Protein AF-A0A9E3CS68-F1 (afdb_monomer_lite)

Structure (mmCIF, N/CA/C/O backbone):
data_AF-A0A9E3CS68-F1
#
_entry.id   AF-A0A9E3CS68-F1
#
loop_
_atom_site.group_PDB
_atom_site.id
_atom_site.type_symbol
_atom_site.label_atom_id
_atom_site.label_alt_id
_atom_site.label_comp_id
_atom_site.label_asym_id
_atom_site.label_entity_id
_atom_site.label_seq_id
_atom_site.pdbx_PDB_ins_code
_atom_site.Cartn_x
_atom_site.Cartn_y
_atom_site.Cartn_z
_atom_site.occupancy
_atom_site.B_iso_or_equiv
_atom_site.auth_seq_id
_atom_site.auth_comp_id
_atom_site.auth_asym_id
_atom_site.auth_atom_id
_atom_site.pdbx_PDB_model_num
ATOM 1 N N . MET A 1 1 ? 7.469 -33.555 -3.866 1.00 48.41 1 MET A N 1
ATOM 2 C CA . MET A 1 1 ? 6.850 -32.376 -3.222 1.00 48.41 1 MET A CA 1
ATOM 3 C C . MET A 1 1 ? 7.962 -31.410 -2.855 1.00 48.41 1 MET A C 1
ATOM 5 O O . MET A 1 1 ? 8.723 -31.732 -1.957 1.00 48.41 1 MET A O 1
ATOM 9 N N . LEU A 1 2 ? 8.111 -30.290 -3.570 1.00 36.25 2 LEU A N 1
ATOM 10 C CA . LEU A 1 2 ? 8.969 -29.190 -3.125 1.00 36.25 2 LEU A CA 1
ATOM 11 C C . LEU A 1 2 ? 8.540 -27.870 -3.784 1.00 36.25 2 LEU A C 1
ATOM 13 O O . LEU A 1 2 ? 8.531 -27.746 -5.003 1.00 36.25 2 LEU A O 1
ATOM 17 N N . ASN A 1 3 ? 8.152 -26.949 -2.903 1.00 35.44 3 ASN A N 1
ATOM 18 C CA . ASN A 1 3 ? 8.132 -25.490 -2.965 1.00 35.44 3 ASN A CA 1
ATOM 19 C C . ASN A 1 3 ? 7.513 -24.788 -4.178 1.00 35.44 3 ASN A C 1
ATOM 21 O O . ASN A 1 3 ? 8.146 -24.553 -5.201 1.00 35.44 3 ASN A O 1
ATOM 25 N N . LYS A 1 4 ? 6.287 -24.296 -3.941 1.00 44.56 4 LYS A N 1
ATOM 26 C CA . LYS A 1 4 ? 5.750 -23.081 -4.562 1.00 44.56 4 LYS A CA 1
ATOM 27 C C . LYS A 1 4 ? 6.837 -22.011 -4.501 1.00 44.56 4 LYS A C 1
ATOM 29 O O . LYS A 1 4 ? 7.141 -21.517 -3.417 1.00 44.56 4 LYS A O 1
ATOM 34 N N . SER A 1 5 ? 7.448 -21.709 -5.641 1.00 45.88 5 SER A N 1
ATOM 35 C CA . SER A 1 5 ? 8.422 -20.638 -5.784 1.00 45.88 5 SER A CA 1
ATOM 36 C C . SER A 1 5 ? 7.777 -19.348 -5.295 1.00 45.88 5 SER A C 1
ATOM 38 O O . SER A 1 5 ? 6.914 -18.774 -5.956 1.00 45.88 5 SER A O 1
ATOM 40 N N . HIS A 1 6 ? 8.157 -1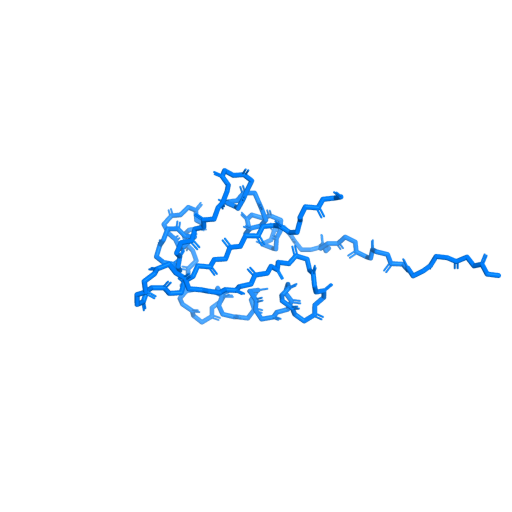8.926 -4.095 1.00 51.09 6 HIS A N 1
ATOM 41 C CA . HIS A 1 6 ? 7.843 -17.616 -3.562 1.00 51.09 6 HIS A CA 1
ATOM 42 C C . HIS A 1 6 ? 8.740 -16.652 -4.335 1.00 51.09 6 HIS A C 1
ATOM 44 O O . HIS A 1 6 ? 9.821 -16.318 -3.867 1.00 51.09 6 HIS A O 1
ATOM 50 N N . ILE A 1 7 ? 8.380 -16.345 -5.587 1.00 49.75 7 ILE A N 1
ATOM 51 C CA . ILE A 1 7 ? 9.165 -15.431 -6.415 1.00 49.75 7 ILE A CA 1
ATOM 52 C C . ILE A 1 7 ? 9.115 -14.090 -5.680 1.00 49.75 7 ILE A C 1
ATOM 54 O O . ILE A 1 7 ? 8.025 -13.513 -5.570 1.00 49.75 7 ILE A O 1
ATOM 58 N N . PRO A 1 8 ? 10.238 -13.626 -5.100 1.00 54.38 8 PRO A N 1
ATOM 59 C CA . PRO A 1 8 ? 10.256 -12.324 -4.466 1.00 54.38 8 PRO A CA 1
ATOM 60 C C . PRO A 1 8 ? 9.907 -11.277 -5.531 1.00 54.38 8 PRO A C 1
ATOM 62 O O . PRO A 1 8 ? 10.170 -11.503 -6.716 1.00 54.38 8 PRO A O 1
ATOM 65 N N . P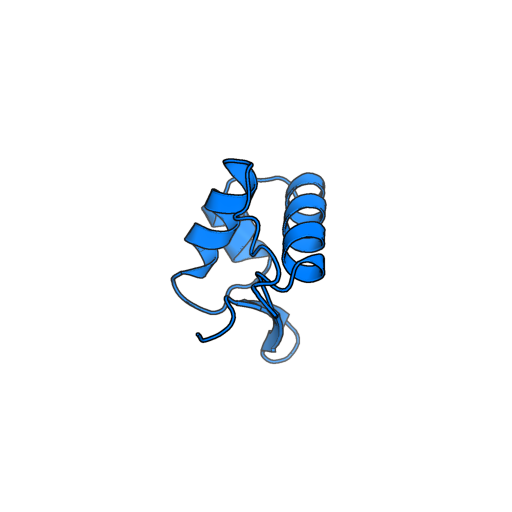RO A 1 9 ? 9.291 -10.150 -5.150 1.00 60.19 9 PRO A N 1
ATOM 66 C CA . PRO A 1 9 ? 9.071 -9.065 -6.090 1.00 60.19 9 PRO A CA 1
ATOM 67 C C . PRO A 1 9 ? 10.404 -8.701 -6.747 1.00 60.19 9 PRO A C 1
ATOM 69 O O . PRO A 1 9 ? 11.355 -8.324 -6.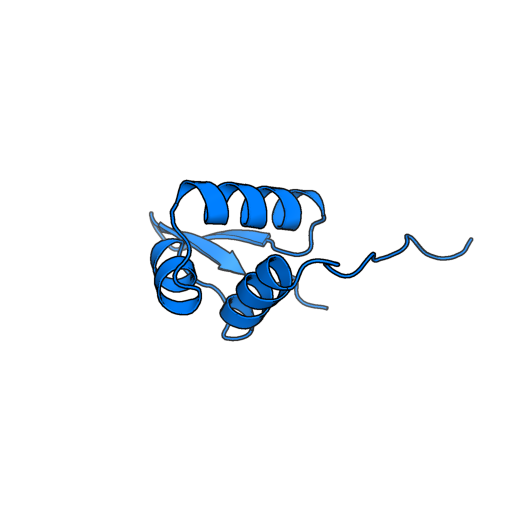068 1.00 60.19 9 PRO A O 1
ATOM 72 N N . SER A 1 10 ? 10.489 -8.899 -8.061 1.00 61.81 10 SER A N 1
ATOM 73 C CA . SER A 1 10 ? 11.715 -8.710 -8.840 1.00 61.81 10 SER A CA 1
ATOM 74 C C . SER A 1 10 ? 11.939 -7.249 -9.234 1.00 61.81 10 SER A C 1
ATOM 76 O O . SER A 1 10 ? 12.956 -6.935 -9.842 1.00 61.81 10 SER A O 1
ATOM 78 N N . ASP A 1 11 ? 10.990 -6.369 -8.906 1.00 80.69 11 ASP A N 1
ATOM 79 C CA . ASP A 1 11 ? 11.013 -4.948 -9.237 1.00 80.69 11 ASP A CA 1
ATOM 80 C C . ASP A 1 11 ? 11.233 -4.099 -7.973 1.00 80.69 11 ASP A C 1
ATOM 82 O O . ASP A 1 11 ? 10.541 -4.256 -6.959 1.00 80.69 11 ASP A O 1
ATOM 86 N N . ALA A 1 12 ? 12.186 -3.165 -8.042 1.00 88.94 12 ALA A N 1
ATOM 87 C CA . ALA A 1 12 ? 12.491 -2.212 -6.979 1.00 88.94 12 ALA A CA 1
ATOM 88 C C . ALA A 1 12 ? 11.255 -1.407 -6.536 1.00 88.94 12 ALA A C 1
ATOM 90 O O . ALA A 1 12 ? 11.149 -1.045 -5.364 1.00 88.94 12 ALA A O 1
ATOM 91 N N . ALA A 1 13 ? 10.300 -1.153 -7.436 1.00 91.50 13 ALA A N 1
ATOM 92 C CA . ALA A 1 13 ? 9.066 -0.453 -7.094 1.00 91.50 13 ALA A CA 1
ATOM 93 C C . ALA A 1 13 ? 8.154 -1.284 -6.175 1.00 91.50 13 ALA A C 1
ATOM 95 O O . ALA A 1 13 ? 7.619 -0.762 -5.196 1.00 91.50 13 ALA A O 1
ATOM 96 N N . GLN A 1 14 ? 8.032 -2.590 -6.432 1.00 93.69 14 GLN A N 1
ATOM 97 C CA . GLN A 1 14 ? 7.271 -3.498 -5.571 1.00 93.69 14 GLN A CA 1
ATOM 98 C C . GLN A 1 14 ? 7.906 -3.607 -4.180 1.00 93.69 14 GLN A C 1
ATOM 100 O O . GLN A 1 14 ? 7.191 -3.608 -3.179 1.00 93.69 14 GLN A O 1
ATOM 105 N N . LEU A 1 15 ? 9.242 -3.643 -4.107 1.00 94.06 15 LEU A N 1
ATOM 106 C CA . LEU A 1 15 ? 9.963 -3.653 -2.833 1.00 94.06 15 LEU A CA 1
ATOM 107 C C . LEU A 1 15 ? 9.694 -2.391 -2.006 1.00 94.06 15 LEU A C 1
ATOM 109 O O . LEU A 1 15 ? 9.469 -2.517 -0.808 1.00 94.06 15 LEU A O 1
ATOM 113 N N . ARG A 1 16 ? 9.624 -1.202 -2.623 1.00 95.06 16 ARG A N 1
ATOM 114 C CA . ARG A 1 16 ? 9.255 0.034 -1.904 1.00 95.06 16 ARG A CA 1
ATOM 115 C C . ARG A 1 16 ? 7.845 -0.019 -1.319 1.00 95.06 16 ARG A C 1
ATOM 117 O O . ARG A 1 16 ? 7.642 0.423 -0.194 1.00 95.06 16 ARG A O 1
ATOM 124 N N . VAL A 1 17 ? 6.876 -0.580 -2.049 1.00 96.06 17 VAL A N 1
ATOM 125 C CA . VAL A 1 17 ? 5.513 -0.760 -1.516 1.00 96.06 17 VAL A CA 1
ATOM 126 C C . VAL A 1 17 ? 5.522 -1.719 -0.324 1.00 96.06 17 VAL A C 1
ATOM 128 O O . VAL A 1 17 ? 4.862 -1.454 0.676 1.00 96.06 17 VAL A O 1
ATOM 131 N N . LEU A 1 18 ? 6.279 -2.817 -0.397 1.00 95.56 18 LEU A N 1
ATOM 132 C CA . LEU A 1 18 ? 6.404 -3.741 0.733 1.00 95.56 18 LEU A CA 1
ATOM 133 C C . LEU A 1 18 ? 7.108 -3.103 1.935 1.00 95.56 18 LEU A C 1
ATOM 135 O O . LEU A 1 18 ? 6.682 -3.334 3.064 1.00 95.56 18 LEU A O 1
ATOM 139 N N . ASP A 1 19 ? 8.143 -2.298 1.698 1.00 95.38 19 ASP A N 1
ATOM 140 C CA . ASP A 1 19 ? 8.872 -1.567 2.735 1.00 95.38 19 ASP A CA 1
ATOM 141 C C . ASP A 1 19 ? 7.960 -0.568 3.466 1.00 95.38 19 ASP A C 1
ATOM 143 O O . ASP A 1 19 ? 7.870 -0.583 4.694 1.00 95.38 19 ASP A O 1
ATOM 147 N N . ALA A 1 20 ? 7.140 0.185 2.721 1.00 95.94 20 ALA A N 1
ATOM 148 C CA . ALA A 1 20 ? 6.129 1.083 3.287 1.00 95.94 20 ALA A CA 1
ATOM 149 C C . ALA A 1 20 ? 5.118 0.364 4.213 1.00 95.94 20 ALA A C 1
ATOM 151 O O . ALA A 1 20 ? 4.561 0.973 5.133 1.00 95.94 20 ALA A O 1
ATOM 152 N N . LEU A 1 21 ? 4.891 -0.938 3.997 1.00 96.81 21 LEU A N 1
ATOM 153 C CA . LEU A 1 21 ? 3.984 -1.779 4.785 1.00 96.81 21 LEU A CA 1
ATOM 154 C C . LEU A 1 21 ? 4.662 -2.511 5.958 1.00 96.81 21 LEU A C 1
ATOM 156 O O . LEU A 1 21 ? 3.954 -3.104 6.777 1.00 96.81 21 LEU A O 1
ATOM 160 N N . GLN A 1 22 ? 5.993 -2.457 6.097 1.00 94.00 22 GLN A N 1
ATOM 161 C CA . GLN A 1 22 ? 6.706 -3.065 7.236 1.00 94.00 22 GLN A CA 1
ATOM 162 C C . GLN A 1 22 ? 6.271 -2.454 8.576 1.00 94.00 22 GLN A C 1
ATOM 164 O O . GLN A 1 22 ? 6.197 -3.147 9.587 1.00 94.00 22 GLN A O 1
ATOM 169 N N . GLY A 1 23 ? 5.898 -1.168 8.576 1.00 87.75 23 GLY A N 1
ATOM 170 C CA . GLY A 1 23 ? 5.377 -0.463 9.751 1.00 87.75 23 GLY A CA 1
ATOM 171 C C . GLY A 1 23 ? 3.956 -0.864 10.176 1.00 87.75 23 GLY A C 1
ATOM 172 O O . GLY A 1 23 ? 3.422 -0.282 11.120 1.00 87.75 23 GLY A O 1
ATOM 173 N N . GLY A 1 24 ? 3.324 -1.823 9.490 1.00 94.06 24 GLY A N 1
ATOM 174 C CA . GLY A 1 24 ? 1.987 -2.324 9.795 1.00 94.06 24 GLY A CA 1
ATOM 175 C C . GLY A 1 24 ? 0.936 -1.928 8.759 1.00 94.06 24 GLY A C 1
ATOM 176 O O . GLY A 1 24 ? 1.241 -1.621 7.610 1.00 94.06 24 GLY A O 1
ATOM 177 N N . ALA A 1 25 ? -0.336 -1.981 9.161 1.00 96.62 25 ALA A N 1
ATOM 178 C CA . ALA A 1 25 ? -1.440 -1.702 8.248 1.00 96.62 25 ALA A CA 1
ATOM 179 C C . ALA A 1 25 ? -1.505 -0.215 7.871 1.00 96.62 25 ALA A C 1
ATOM 181 O O . ALA A 1 25 ? -1.617 0.632 8.760 1.00 96.62 25 ALA A O 1
ATOM 182 N N . ARG A 1 26 ? -1.498 0.073 6.565 1.00 97.88 26 ARG A N 1
ATOM 183 C CA . ARG A 1 26 ? -1.520 1.423 5.985 1.00 97.88 26 ARG A CA 1
ATOM 184 C C . ARG A 1 26 ? -2.684 1.609 5.025 1.00 97.88 26 ARG A C 1
ATOM 186 O O . ARG A 1 26 ? -3.081 0.688 4.317 1.00 97.88 26 ARG A O 1
ATOM 193 N N . THR A 1 27 ? -3.225 2.812 5.000 1.00 98.06 27 THR A N 1
ATOM 194 C CA . THR A 1 27 ? -4.188 3.281 4.003 1.00 98.06 27 THR A CA 1
ATOM 195 C C . THR A 1 27 ? -3.517 3.492 2.646 1.00 98.06 27 THR A C 1
ATOM 197 O O . THR A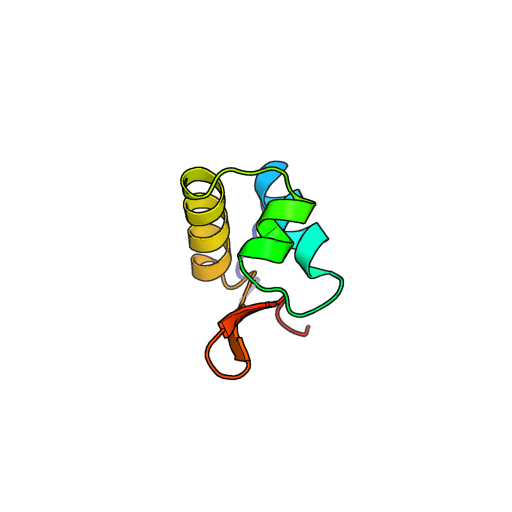 1 27 ? -2.291 3.546 2.540 1.00 98.06 27 THR A O 1
ATOM 200 N N . TRP A 1 28 ? -4.325 3.648 1.596 1.00 97.44 28 TRP A N 1
ATOM 201 C CA . TRP A 1 28 ? -3.820 3.984 0.263 1.00 97.44 28 TRP A CA 1
ATOM 202 C C . TRP A 1 28 ? -2.973 5.262 0.267 1.00 97.44 28 TRP A C 1
ATOM 204 O O . TRP A 1 28 ? -1.864 5.270 -0.258 1.00 97.44 28 TRP A O 1
ATOM 214 N N . GLN A 1 29 ? -3.478 6.320 0.905 1.00 97.12 29 GLN A N 1
ATOM 215 C CA . GLN A 1 29 ? -2.829 7.628 0.966 1.00 97.12 29 GLN A CA 1
ATOM 216 C C . GLN A 1 29 ? -1.492 7.575 1.710 1.00 97.12 29 GLN A C 1
ATOM 218 O O . GLN A 1 29 ? -0.536 8.219 1.293 1.00 97.12 29 GLN A O 1
ATOM 223 N N . GLU A 1 30 ? -1.391 6.786 2.783 1.00 97.75 30 GLU A N 1
ATOM 224 C CA . GLU A 1 30 ? -0.121 6.612 3.496 1.00 97.75 30 GLU A CA 1
ATOM 225 C C . GLU A 1 30 ? 0.922 5.891 2.637 1.00 97.75 30 GLU A C 1
ATOM 227 O O . GLU A 1 30 ? 2.078 6.299 2.615 1.00 97.75 30 GLU A O 1
ATOM 232 N N . ILE A 1 31 ? 0.529 4.842 1.906 1.00 97.50 31 ILE A N 1
ATOM 233 C CA . ILE A 1 31 ? 1.449 4.132 1.001 1.00 97.50 31 ILE A CA 1
ATOM 234 C C . ILE A 1 31 ? 1.902 5.073 -0.114 1.00 97.50 31 ILE A C 1
ATOM 236 O O . ILE A 1 31 ? 3.082 5.101 -0.460 1.00 97.50 31 ILE A O 1
ATOM 240 N N . GLN A 1 32 ? 0.979 5.873 -0.644 1.00 97.06 32 GLN A N 1
ATOM 241 C CA . GLN A 1 32 ? 1.279 6.876 -1.653 1.00 97.06 32 GLN A CA 1
ATOM 242 C C . GLN A 1 32 ? 2.316 7.889 -1.150 1.00 97.06 32 GLN A C 1
ATOM 244 O O . GLN A 1 32 ? 3.336 8.086 -1.801 1.00 97.06 32 GLN A O 1
ATOM 249 N N . ALA A 1 33 ? 2.094 8.461 0.035 1.00 97.12 33 ALA A N 1
ATOM 250 C CA . ALA A 1 33 ? 2.994 9.437 0.643 1.00 97.12 33 ALA A CA 1
ATOM 251 C C . ALA A 1 33 ? 4.383 8.864 0.977 1.00 97.12 33 ALA A C 1
ATOM 253 O O . ALA A 1 33 ? 5.361 9.598 0.981 1.00 97.12 33 ALA A O 1
ATOM 254 N N . LEU A 1 34 ? 4.482 7.561 1.263 1.00 96.44 34 LEU A N 1
ATOM 255 C CA . LEU A 1 34 ? 5.757 6.894 1.558 1.00 96.44 34 LEU A CA 1
ATOM 256 C C . LEU A 1 34 ? 6.536 6.478 0.303 1.00 96.44 34 LEU A C 1
ATOM 258 O O . LEU A 1 34 ? 7.732 6.212 0.392 1.00 96.44 34 LEU A O 1
ATOM 262 N N . THR A 1 35 ? 5.870 6.368 -0.847 1.00 95.00 35 THR A N 1
ATOM 263 C CA . THR A 1 35 ? 6.476 5.850 -2.087 1.00 95.00 35 THR A CA 1
ATOM 264 C C . THR A 1 35 ? 6.613 6.893 -3.194 1.00 95.00 35 THR A C 1
ATOM 266 O O . THR A 1 35 ? 7.326 6.632 -4.163 1.00 95.00 35 THR A O 1
ATOM 269 N N . ASP A 1 36 ? 5.939 8.041 -3.064 1.00 94.69 36 ASP A N 1
ATOM 270 C CA . ASP A 1 36 ? 5.790 9.084 -4.091 1.00 94.69 36 ASP A CA 1
ATOM 271 C C . ASP A 1 36 ? 5.220 8.570 -5.427 1.00 94.69 36 ASP A C 1
ATOM 273 O O . ASP A 1 36 ? 5.408 9.162 -6.493 1.00 94.69 36 ASP A O 1
ATOM 277 N N . PHE A 1 37 ? 4.492 7.451 -5.402 1.00 94.62 37 PHE A N 1
ATOM 278 C CA . PHE A 1 37 ? 3.848 6.911 -6.594 1.00 94.62 37 PHE A CA 1
ATOM 279 C C . PHE A 1 37 ? 2.516 7.607 -6.880 1.00 94.62 37 PHE A C 1
ATOM 281 O O . PHE A 1 37 ? 1.755 7.969 -5.986 1.00 94.62 37 PHE A O 1
ATOM 288 N N . ASN A 1 38 ? 2.193 7.778 -8.160 1.00 94.88 38 ASN A N 1
ATOM 289 C CA . ASN A 1 38 ? 0.851 8.207 -8.543 1.00 94.88 38 ASN A CA 1
ATOM 290 C C . ASN A 1 38 ? -0.165 7.059 -8.354 1.00 94.88 38 ASN A C 1
ATOM 292 O O . ASN A 1 38 ? 0.212 5.898 -8.173 1.00 94.88 38 ASN A O 1
ATOM 296 N N . ASN A 1 39 ? -1.460 7.388 -8.389 1.00 95.06 39 ASN A N 1
ATOM 297 C CA . ASN A 1 39 ? -2.530 6.421 -8.125 1.00 95.06 39 ASN A CA 1
ATOM 298 C C . ASN A 1 39 ? -2.536 5.246 -9.111 1.00 95.06 39 ASN A C 1
ATOM 300 O O . ASN A 1 39 ? -2.732 4.106 -8.692 1.00 95.06 39 ASN A O 1
ATOM 304 N N . ASP A 1 40 ? -2.298 5.507 -10.395 1.00 93.88 40 ASP A N 1
ATOM 305 C CA . ASP A 1 40 ? -2.346 4.471 -11.428 1.00 93.88 40 ASP A CA 1
ATOM 306 C C . ASP A 1 40 ? -1.223 3.453 -11.225 1.00 93.88 40 ASP A C 1
ATOM 308 O O . ASP A 1 40 ? -1.456 2.244 -11.175 1.00 93.88 40 ASP A O 1
ATOM 312 N N . TYR A 1 41 ? -0.003 3.950 -11.018 1.00 93.69 41 TYR A N 1
ATOM 313 C CA . TYR A 1 41 ? 1.166 3.111 -10.807 1.00 93.69 41 TYR A CA 1
ATOM 314 C C . TYR A 1 41 ? 1.076 2.335 -9.491 1.00 93.69 41 TYR A C 1
ATOM 316 O O . TYR A 1 41 ? 1.333 1.130 -9.459 1.00 93.69 41 TYR A O 1
ATOM 324 N N . LEU A 1 42 ? 0.620 2.986 -8.417 1.00 95.75 42 LEU A N 1
ATOM 325 C CA . LEU A 1 42 ? 0.385 2.323 -7.138 1.00 95.75 42 LEU A CA 1
ATOM 326 C C . LEU A 1 42 ? -0.691 1.229 -7.248 1.00 95.75 42 LEU A C 1
ATOM 328 O O . LEU A 1 42 ? -0.5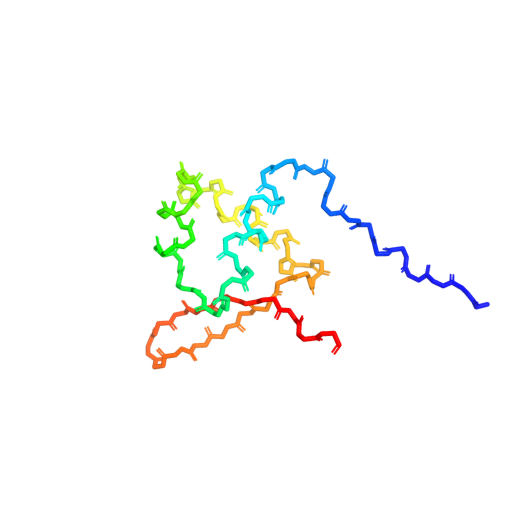46 0.168 -6.642 1.00 95.75 42 LEU A O 1
ATOM 332 N N . GLY A 1 43 ? -1.737 1.448 -8.050 1.00 95.94 43 GLY A N 1
ATOM 333 C CA . GLY A 1 43 ? -2.785 0.459 -8.297 1.00 95.94 43 GLY A CA 1
ATOM 334 C C . GLY A 1 43 ? -2.301 -0.779 -9.033 1.00 95.94 43 GLY A C 1
ATOM 335 O O . GLY A 1 43 ? -2.656 -1.888 -8.631 1.00 95.94 43 GLY A O 1
ATOM 336 N N . ILE A 1 44 ? -1.444 -0.608 -10.041 1.00 95.12 44 ILE A N 1
ATOM 337 C CA . ILE A 1 44 ? -0.801 -1.731 -10.736 1.00 95.12 44 ILE A CA 1
ATOM 338 C C . ILE A 1 44 ? 0.039 -2.542 -9.740 1.00 95.12 44 ILE A C 1
ATOM 340 O O . ILE A 1 44 ? -0.167 -3.747 -9.589 1.00 95.12 44 ILE A O 1
ATOM 344 N N . LEU A 1 45 ? 0.922 -1.876 -8.987 1.00 95.00 45 LEU A N 1
ATOM 345 C CA . LEU A 1 45 ? 1.822 -2.541 -8.041 1.00 95.00 45 LEU A CA 1
ATOM 346 C C . LEU A 1 45 ? 1.064 -3.268 -6.922 1.00 95.00 45 LEU A C 1
ATOM 348 O O . LEU A 1 45 ? 1.324 -4.445 -6.664 1.00 95.00 45 LEU A O 1
ATOM 352 N N . LEU A 1 46 ? 0.109 -2.602 -6.263 1.00 95.50 46 LEU A N 1
ATOM 353 C CA . LEU A 1 46 ? -0.699 -3.233 -5.216 1.00 95.50 46 LEU A CA 1
ATOM 354 C C . LEU A 1 46 ? -1.566 -4.362 -5.778 1.00 95.50 46 LEU A C 1
ATOM 356 O O . LEU A 1 46 ? -1.698 -5.391 -5.118 1.00 95.50 46 LEU A O 1
ATOM 360 N N . GLY A 1 47 ? -2.117 -4.211 -6.985 1.00 95.62 47 GLY A N 1
ATOM 361 C CA . GLY A 1 47 ? -2.881 -5.259 -7.660 1.00 95.62 47 GLY A CA 1
ATOM 362 C C . GLY A 1 47 ? -2.060 -6.534 -7.860 1.00 95.62 47 GLY A C 1
ATOM 363 O O . GLY A 1 47 ? -2.507 -7.626 -7.501 1.00 95.62 47 GLY A O 1
ATOM 364 N N . GLU A 1 48 ? -0.826 -6.399 -8.345 1.00 94.56 48 GLU A N 1
ATOM 365 C CA . GLU A 1 48 ? 0.090 -7.530 -8.507 1.00 94.56 48 GLU A CA 1
ATOM 366 C C . GLU A 1 48 ? 0.475 -8.170 -7.167 1.00 94.56 48 GLU A C 1
ATOM 368 O O . GLU A 1 48 ? 0.436 -9.398 -7.027 1.00 94.56 48 GLU A O 1
ATOM 373 N N . LEU A 1 49 ? 0.808 -7.359 -6.158 1.00 95.25 49 LEU A N 1
ATOM 374 C CA . LEU A 1 49 ? 1.182 -7.847 -4.828 1.00 95.25 49 LEU A CA 1
ATOM 375 C C . LEU A 1 49 ? 0.022 -8.572 -4.126 1.00 95.25 49 LEU A C 1
ATOM 377 O O . LEU A 1 49 ? 0.239 -9.607 -3.487 1.00 95.25 49 LEU A O 1
ATOM 381 N N . LEU A 1 50 ? -1.210 -8.076 -4.278 1.00 95.75 50 LEU A N 1
ATOM 382 C CA . LEU A 1 50 ? -2.430 -8.734 -3.801 1.00 95.75 50 LEU A CA 1
ATOM 383 C C . LEU A 1 50 ? -2.675 -10.052 -4.546 1.00 95.75 50 LEU A C 1
ATOM 385 O O . LEU A 1 50 ? -2.937 -11.074 -3.908 1.00 95.75 50 LEU A O 1
ATOM 389 N N . GLY A 1 51 ? -2.528 -10.062 -5.876 1.00 94.69 51 GLY A N 1
ATOM 390 C CA . GLY A 1 51 ? -2.673 -11.267 -6.700 1.00 94.69 51 GLY A CA 1
ATOM 391 C C . GLY A 1 51 ? -1.682 -12.371 -6.317 1.00 94.69 51 GLY A C 1
ATOM 392 O O . GLY A 1 51 ? -2.039 -13.549 -6.267 1.00 94.69 51 GLY A O 1
ATOM 393 N N . ARG A 1 52 ? -0.455 -11.986 -5.946 1.00 93.25 52 ARG A N 1
ATOM 394 C CA . ARG A 1 52 ? 0.593 -12.890 -5.439 1.00 93.25 52 ARG A CA 1
ATOM 395 C C . ARG A 1 52 ? 0.453 -13.232 -3.954 1.00 93.25 52 ARG A C 1
ATOM 397 O O . ARG A 1 52 ? 1.238 -14.027 -3.445 1.00 93.25 52 ARG A O 1
ATOM 404 N N . ARG A 1 53 ? -0.539 -12.666 -3.255 1.00 94.25 53 ARG A N 1
ATOM 405 C CA . ARG A 1 53 ? -0.763 -12.819 -1.804 1.00 94.25 53 ARG A CA 1
ATOM 406 C C . ARG A 1 53 ? 0.413 -12.345 -0.939 1.00 94.25 53 ARG A C 1
ATOM 408 O O . ARG A 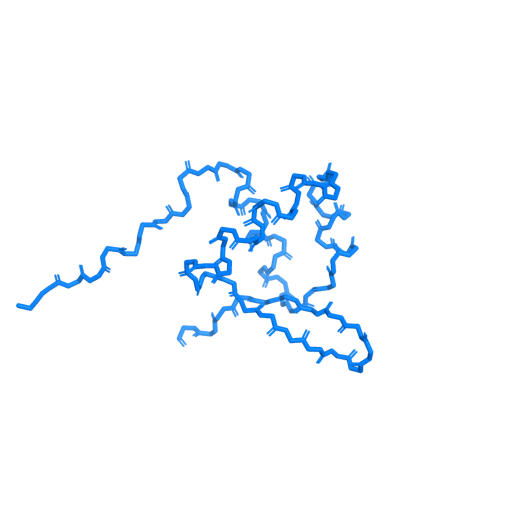1 53 ? 0.537 -12.780 0.204 1.00 94.25 53 ARG A O 1
ATOM 415 N N . LEU A 1 54 ? 1.246 -11.449 -1.467 1.00 93.75 54 LEU A N 1
ATOM 416 C CA . LEU A 1 54 ? 2.344 -10.804 -0.737 1.00 93.75 54 LEU A CA 1
ATOM 417 C C . LEU A 1 54 ? 1.847 -9.646 0.138 1.00 93.75 54 LEU A C 1
ATOM 419 O O . LEU A 1 54 ? 2.501 -9.271 1.104 1.00 93.75 54 LEU A O 1
ATOM 423 N N . VAL A 1 55 ? 0.672 -9.108 -0.185 1.00 96.31 55 VAL A N 1
ATOM 424 C CA . VAL A 1 55 ? -0.053 -8.101 0.594 1.00 96.31 55 VAL A CA 1
ATOM 425 C C . VAL A 1 55 ? -1.468 -8.621 0.851 1.00 96.31 55 VAL A C 1
ATOM 427 O O . VAL A 1 55 ? -2.032 -9.364 0.046 1.00 96.31 55 VAL A O 1
ATOM 430 N N . LYS A 1 56 ? -2.048 -8.245 1.990 1.00 97.19 56 LYS A N 1
ATOM 431 C CA . LYS A 1 56 ? -3.469 -8.413 2.312 1.00 97.19 56 LYS A CA 1
ATOM 432 C C . LYS A 1 56 ? -4.145 -7.050 2.362 1.00 97.19 56 LYS A C 1
ATOM 434 O O . LYS A 1 56 ? -3.496 -6.038 2.609 1.00 97.19 56 LYS A O 1
ATOM 439 N N . THR A 1 57 ? -5.455 -7.037 2.154 1.00 97.69 57 THR A N 1
ATOM 440 C CA . THR A 1 57 ? -6.280 -5.836 2.282 1.00 97.69 57 THR A CA 1
ATOM 441 C C . THR A 1 57 ? -7.557 -6.130 3.063 1.00 97.69 57 THR A C 1
ATOM 443 O O . THR A 1 57 ? -7.972 -7.282 3.195 1.00 97.69 57 THR A O 1
ATOM 446 N N . GLY A 1 58 ? -8.161 -5.077 3.597 1.00 97.00 58 GLY A N 1
ATOM 447 C CA . GLY A 1 58 ? -9.385 -5.091 4.385 1.00 97.00 58 GLY A CA 1
ATOM 448 C C . GLY A 1 58 ? -9.758 -3.667 4.762 1.00 97.00 58 GLY A C 1
ATOM 449 O O . GLY A 1 58 ? -9.300 -2.721 4.123 1.00 97.00 58 GLY A O 1
ATOM 450 N N . HIS A 1 59 ? -10.564 -3.507 5.805 1.00 96.62 59 HIS A N 1
ATOM 451 C CA . HIS A 1 59 ? -11.071 -2.199 6.208 1.00 96.62 59 HIS A CA 1
ATOM 452 C C . HIS A 1 59 ? -10.789 -1.927 7.688 1.00 96.62 59 HIS A C 1
ATOM 454 O O . HIS A 1 59 ? -10.837 -2.834 8.521 1.00 96.62 59 HIS A O 1
ATOM 460 N N . ARG A 1 60 ? -10.487 -0.667 8.004 1.00 94.06 60 ARG A N 1
ATOM 461 C CA . ARG A 1 60 ? -10.459 -0.111 9.359 1.00 94.06 60 ARG A CA 1
ATOM 462 C C . ARG A 1 60 ? -11.538 0.971 9.411 1.00 94.06 60 ARG A C 1
ATOM 464 O O . ARG A 1 60 ? -11.309 2.091 8.961 1.00 94.06 60 ARG A O 1
ATOM 471 N N . GLY A 1 61 ? -12.720 0.610 9.910 1.00 94.75 61 GLY A N 1
ATOM 472 C CA . GLY A 1 61 ? -13.928 1.416 9.711 1.00 94.75 61 GLY A CA 1
ATOM 473 C C . GLY A 1 61 ? -14.274 1.479 8.223 1.00 94.75 61 GLY A C 1
ATOM 474 O O . GLY A 1 61 ? -14.254 0.454 7.549 1.00 94.75 61 GLY A O 1
ATOM 475 N N . GLU A 1 62 ? -14.489 2.684 7.704 1.00 95.38 62 GLU A N 1
ATOM 476 C CA . GLU A 1 62 ? -14.813 2.925 6.289 1.00 95.38 62 GLU A CA 1
ATOM 477 C C . GLU A 1 62 ? -13.578 2.976 5.369 1.00 95.38 62 GLU A C 1
ATOM 479 O O . GLU A 1 62 ? -13.699 3.080 4.149 1.00 95.38 62 GLU A O 1
ATOM 484 N N . VAL A 1 63 ? -12.362 2.919 5.926 1.00 96.06 63 VAL A N 1
ATOM 485 C CA . VAL A 1 63 ? -11.130 3.117 5.152 1.00 96.06 63 VAL A CA 1
ATOM 486 C C . VAL A 1 63 ? -10.488 1.782 4.809 1.00 96.06 63 VAL A C 1
ATOM 488 O O . VAL A 1 63 ? -10.207 0.963 5.688 1.00 96.06 63 VAL A O 1
ATOM 491 N N . ARG A 1 64 ? -10.191 1.573 3.523 1.00 97.06 64 ARG A N 1
ATOM 492 C CA . ARG A 1 64 ? -9.408 0.421 3.076 1.00 97.06 64 ARG A CA 1
ATOM 493 C C . ARG A 1 64 ? -7.958 0.542 3.544 1.00 97.06 64 ARG A C 1
ATOM 495 O O . ARG A 1 64 ? -7.310 1.567 3.335 1.00 97.06 64 ARG A O 1
ATOM 502 N N . VAL A 1 65 ? -7.438 -0.537 4.115 1.00 98.19 65 VAL A N 1
ATOM 503 C CA . VAL A 1 65 ? -6.044 -0.657 4.551 1.00 98.19 65 VAL A CA 1
ATOM 504 C C . VAL A 1 65 ? -5.385 -1.890 3.940 1.00 98.19 65 VAL A C 1
ATOM 506 O O . VAL A 1 65 ? -6.054 -2.849 3.548 1.00 98.19 65 VAL A O 1
ATOM 509 N N . TYR A 1 66 ? -4.062 -1.854 3.867 1.00 98.12 66 TYR A N 1
ATOM 510 C CA . TYR A 1 66 ? -3.195 -2.881 3.309 1.00 98.12 66 TYR A CA 1
ATOM 511 C C . TYR A 1 66 ? -2.128 -3.244 4.338 1.00 98.12 66 TYR A C 1
ATOM 513 O O . TYR A 1 66 ? -1.674 -2.377 5.081 1.00 98.12 66 TYR A O 1
ATOM 521 N N . TRP A 1 67 ? -1.745 -4.514 4.416 1.00 97.94 67 TRP A N 1
ATOM 522 C CA . TRP A 1 67 ? -0.721 -4.987 5.351 1.00 97.94 67 TRP A CA 1
ATOM 523 C C . TRP A 1 67 ? -0.014 -6.234 4.827 1.00 97.94 67 TRP A C 1
ATOM 525 O O . TRP A 1 67 ? -0.551 -6.969 3.994 1.00 97.94 67 TRP A O 1
ATOM 535 N N . LEU A 1 68 ? 1.181 -6.501 5.350 1.00 96.75 68 LEU A N 1
ATOM 536 C CA . LEU A 1 68 ? 1.910 -7.731 5.055 1.00 96.75 68 LEU A CA 1
ATOM 537 C C . LEU A 1 68 ? 1.258 -8.933 5.768 1.00 96.75 68 LEU A C 1
ATOM 539 O O . LEU A 1 68 ? 0.867 -8.817 6.935 1.00 96.75 68 LEU A O 1
ATOM 543 N N . PRO A 1 69 ? 1.119 -10.101 5.114 1.00 93.94 69 PRO A N 1
ATOM 544 C CA . PRO A 1 69 ? 0.734 -11.335 5.787 1.00 93.94 69 PRO A CA 1
ATOM 545 C C . PRO A 1 69 ? 1.661 -11.614 6.977 1.00 93.94 69 PRO A C 1
ATOM 547 O O . PRO A 1 69 ? 2.876 -11.483 6.858 1.00 93.94 69 PRO A O 1
ATOM 550 N N . ARG A 1 70 ? 1.100 -12.029 8.118 1.00 82.75 70 ARG A N 1
ATOM 551 C CA . ARG A 1 70 ? 1.918 -12.602 9.195 1.00 82.75 70 ARG A CA 1
ATOM 552 C C . ARG A 1 70 ? 2.517 -13.918 8.694 1.00 82.75 70 ARG A C 1
ATOM 554 O O . ARG A 1 70 ? 1.780 -14.700 8.086 1.00 82.75 70 ARG A O 1
ATOM 561 N N . ALA A 1 71 ? 3.821 -14.085 8.906 1.00 63.94 71 ALA A N 1
ATOM 562 C CA . ALA A 1 71 ? 4.532 -15.341 8.687 1.00 63.94 71 ALA A CA 1
ATOM 563 C C . ALA A 1 71 ? 3.988 -16.447 9.602 1.00 63.94 71 ALA A C 1
ATOM 565 O O . ALA A 1 71 ? 3.522 -16.105 10.716 1.00 63.94 71 ALA A O 1
#

Secondary structure (DSSP, 8-state):
----------SHHHHHHHHHTTTS-EEHHHHHHHHT--HHHHHHHHHHHHHTTSSEEEEETTEEEEEPPP-

Foldseek 3Di:
DDDDPLPDPPDPLLVQLQVLQVVDKDFPVSSCVSRVDDPVVSCVSVVVCVVSLQKDWDDDVPTIIIHGDDD

Radius of gyration: 12.39 Å; chains: 1; bounding box: 27×42×21 Å

pLDDT: mean 88.03, std 16.86, range [35.44, 98.19]

Sequence (71 aa):
MLNKSHIPPSDAAQLRVLDALQGGARTWQEIQALTDFNNDYLGILLGELLGRRLVKTGHRGEVRVYWLPRA